Protein AF-A0A8J4CEL8-F1 (afdb_monomer_lite)

Sequence (139 aa):
TSAGRGGIPSSHLLLSMAALLVVLGAIMPRCIKAAACETYNKETFFNPFDGHNYTLYGSYNAATGCVGNFTTAKDTCEKDGLELAPQAEPESRFSLRKLCAVGKRVTCWLDGVPPEEPTGRCYVMSQEGDIHVQGCEQP

Secondary structure (DSSP, 8-state):
---------------------------PPEEEEESS-----EEEEE-TTT--EEEEEPSEETTTEE---HHHHHHHHHHTT-EEPBSSSHHHHHHHIIIIIIII---EEEBS--TT-SSSEEEEE-TTS-EEEEETT--

Structure (mmCIF, N/CA/C/O backbone):
data_AF-A0A8J4CEL8-F1
#
_entry.id   AF-A0A8J4CEL8-F1
#
loop_
_atom_site.group_PDB
_atom_site.id
_atom_site.type_symbol
_atom_site.label_atom_id
_atom_site.label_alt_id
_atom_site.label_comp_id
_atom_site.label_asym_id
_atom_site.label_entity_id
_atom_site.label_seq_id
_atom_site.pdbx_PDB_ins_code
_atom_site.Cartn_x
_atom_site.Cartn_y
_atom_site.Cartn_z
_atom_site.occupancy
_atom_site.B_iso_or_equiv
_atom_site.auth_seq_id
_atom_site.auth_comp_id
_atom_site.auth_asym_id
_atom_site.auth_atom_id
_atom_site.pdbx_PDB_model_num
ATOM 1 N N . THR A 1 1 ? -14.432 12.062 -80.928 1.00 39.19 1 THR A N 1
ATOM 2 C CA . THR A 1 1 ? -13.892 10.822 -81.530 1.00 39.19 1 THR A CA 1
ATOM 3 C C . THR 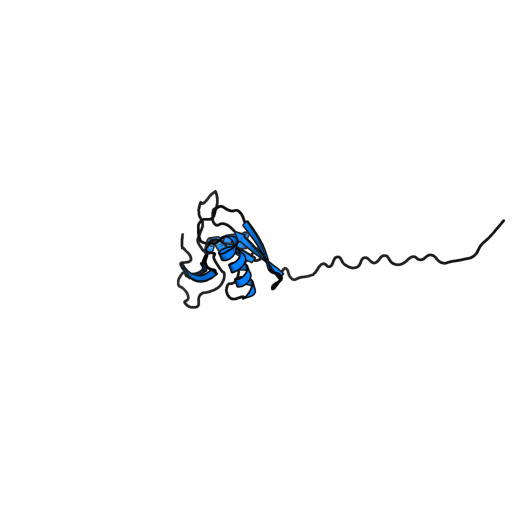A 1 1 ? -12.841 10.256 -80.589 1.00 39.19 1 THR A C 1
ATOM 5 O O . THR A 1 1 ? -11.819 10.888 -80.386 1.00 39.19 1 THR A O 1
ATOM 8 N N . SER A 1 2 ? -13.277 9.357 -79.695 1.00 38.59 2 SER A N 1
ATOM 9 C CA . SER A 1 2 ? -12.854 7.937 -79.593 1.00 38.59 2 SER A CA 1
ATOM 10 C C . SER A 1 2 ? -11.364 7.754 -79.263 1.00 38.59 2 SER A C 1
ATOM 12 O O . SER A 1 2 ? -10.519 8.000 -80.112 1.00 38.59 2 SER A O 1
ATOM 14 N N . ALA A 1 3 ? -11.050 7.436 -78.001 1.00 41.88 3 ALA A N 1
ATOM 15 C CA . ALA A 1 3 ? -10.768 6.073 -77.493 1.00 41.88 3 ALA A CA 1
ATOM 16 C C . ALA A 1 3 ? -9.253 5.776 -77.558 1.00 41.88 3 ALA A C 1
ATOM 18 O O . ALA A 1 3 ? -8.631 6.054 -78.567 1.00 41.88 3 ALA A O 1
ATOM 19 N N . GLY A 1 4 ? -8.547 5.249 -76.557 1.00 40.16 4 GLY A N 1
ATOM 20 C CA . GLY A 1 4 ? -8.902 4.549 -75.324 1.00 40.16 4 GLY A CA 1
ATOM 21 C C . GLY A 1 4 ? -7.952 3.346 -75.178 1.00 40.16 4 GLY A C 1
ATOM 22 O O . GLY A 1 4 ? -7.854 2.572 -76.125 1.00 40.16 4 GLY A O 1
ATOM 23 N N . ARG A 1 5 ? -7.256 3.222 -74.032 1.00 40.56 5 ARG A N 1
ATOM 24 C CA . ARG A 1 5 ? -6.560 2.045 -73.425 1.00 40.56 5 ARG A CA 1
ATOM 25 C C . ARG A 1 5 ? -5.388 2.576 -72.586 1.00 40.56 5 ARG A C 1
ATOM 27 O O . ARG A 1 5 ? -4.641 3.404 -73.074 1.00 40.56 5 ARG A O 1
ATOM 34 N N . GLY A 1 6 ? -5.124 2.169 -71.354 1.00 35.31 6 GLY A N 1
ATOM 35 C CA . GLY A 1 6 ? -5.693 1.163 -70.467 1.00 35.31 6 GLY A CA 1
ATOM 36 C C . GLY A 1 6 ? -4.775 1.108 -69.236 1.00 35.31 6 GLY A C 1
ATOM 37 O O . GLY A 1 6 ? -3.563 1.242 -69.377 1.00 35.31 6 GLY A O 1
ATOM 38 N N . GLY A 1 7 ? -5.337 0.962 -68.039 1.00 36.16 7 GLY A N 1
ATOM 39 C CA . GLY A 1 7 ? -4.580 0.871 -66.790 1.00 36.16 7 GLY A CA 1
ATOM 40 C C . GLY A 1 7 ? -5.526 0.560 -65.635 1.00 36.16 7 GLY A C 1
ATOM 41 O O . GLY A 1 7 ? -6.481 1.289 -65.406 1.00 36.16 7 GLY A O 1
ATOM 42 N N . ILE A 1 8 ? -5.299 -0.585 -65.006 1.00 52.06 8 ILE A N 1
ATOM 43 C CA . ILE A 1 8 ? -6.160 -1.339 -64.081 1.00 52.06 8 ILE A CA 1
ATOM 44 C C . ILE A 1 8 ? -6.373 -0.582 -62.748 1.00 52.06 8 ILE A C 1
ATOM 46 O O . ILE A 1 8 ? -5.466 0.129 -62.316 1.00 52.06 8 ILE A O 1
ATOM 50 N N . PRO A 1 9 ? -7.532 -0.727 -62.070 1.00 44.53 9 PRO A N 1
ATOM 51 C CA . PRO A 1 9 ? -7.806 -0.050 -60.804 1.00 44.53 9 PRO A CA 1
ATOM 52 C C . PRO A 1 9 ? -7.042 -0.707 -59.645 1.00 44.53 9 PRO A C 1
ATOM 54 O O . PRO A 1 9 ? -7.316 -1.856 -59.299 1.00 44.53 9 PRO A O 1
ATOM 57 N N . SER A 1 10 ? -6.138 0.027 -58.989 1.00 45.94 10 SER A N 1
ATOM 58 C CA . SER A 1 10 ? -5.596 -0.376 -57.681 1.00 45.94 10 SER A CA 1
ATOM 59 C C . SER A 1 10 ? -6.654 -0.181 -56.596 1.00 45.94 10 SER A C 1
ATOM 61 O O . SER A 1 10 ? -6.678 0.810 -55.871 1.00 45.94 10 SER A O 1
ATOM 63 N N . SER A 1 11 ? -7.555 -1.155 -56.513 1.00 48.09 11 SER A N 1
ATOM 64 C CA . SER A 1 11 ? -8.118 -1.591 -55.234 1.00 48.09 11 SER A CA 1
ATOM 65 C C . SER A 1 11 ? -7.031 -2.387 -54.493 1.00 48.09 11 SER A C 1
ATOM 67 O O . SER A 1 11 ? -6.157 -2.934 -55.157 1.00 48.09 11 SER A O 1
ATOM 69 N N . HIS A 1 12 ? -7.111 -2.491 -53.160 1.00 38.81 12 HIS A N 1
ATOM 70 C CA . HIS A 1 12 ? -6.129 -3.100 -52.233 1.00 38.81 12 HIS A CA 1
ATOM 71 C C . HIS A 1 12 ? -5.007 -2.113 -51.836 1.00 38.81 12 HIS A C 1
ATOM 73 O O . HIS A 1 12 ? -4.103 -1.836 -52.607 1.00 38.81 12 HIS A O 1
ATOM 79 N N . LEU A 1 13 ? -5.030 -1.477 -50.661 1.00 43.81 13 LEU A N 1
ATOM 80 C CA . LEU A 1 13 ? -4.989 -2.131 -49.353 1.00 43.81 13 LEU A CA 1
ATOM 81 C C . LEU A 1 13 ? -5.748 -1.293 -48.296 1.00 43.81 13 LEU A C 1
ATOM 83 O O . LEU A 1 13 ? -5.215 -0.366 -47.693 1.00 43.81 13 LEU A O 1
ATOM 87 N N . LEU A 1 14 ? -7.008 -1.649 -48.048 1.00 49.88 14 LEU A N 1
ATOM 88 C CA . LEU A 1 14 ? -7.585 -1.549 -46.709 1.00 49.88 14 LEU A CA 1
ATOM 89 C C . LEU A 1 14 ? -6.993 -2.711 -45.905 1.00 49.88 14 LEU A C 1
ATOM 91 O O . LEU A 1 14 ? -7.324 -3.856 -46.180 1.00 49.88 14 LEU A O 1
ATOM 95 N N . LEU A 1 15 ? -6.116 -2.410 -44.953 1.00 41.88 15 LEU A N 1
ATOM 96 C CA . LEU A 1 15 ? -5.716 -3.268 -43.830 1.00 41.88 15 LEU A CA 1
ATOM 97 C C . LEU A 1 15 ? -5.318 -2.258 -42.733 1.00 41.88 15 LEU A C 1
ATOM 99 O O . LEU A 1 15 ? -4.208 -1.751 -42.718 1.00 41.88 15 LEU A O 1
ATOM 103 N N . SER A 1 16 ? -6.236 -1.709 -41.933 1.00 51.50 16 SER A N 1
ATOM 104 C CA . SER A 1 16 ? -6.839 -2.393 -40.784 1.00 51.50 16 SER A CA 1
ATOM 105 C C . SER A 1 16 ? -5.987 -3.559 -40.298 1.00 51.50 16 SER A C 1
ATOM 107 O O . SER A 1 16 ? -6.313 -4.711 -40.564 1.00 51.50 16 SER A O 1
ATOM 109 N N . MET A 1 17 ? -4.905 -3.267 -39.579 1.00 41.16 17 MET A N 1
ATOM 110 C CA . MET A 1 17 ? -4.293 -4.240 -38.680 1.00 41.16 17 MET A CA 1
ATOM 111 C C . MET A 1 17 ? -3.917 -3.556 -37.370 1.00 41.16 17 MET A C 1
ATOM 113 O O . MET A 1 17 ? -2.965 -2.789 -37.300 1.00 41.16 17 MET A O 1
ATOM 117 N N . ALA A 1 18 ? -4.726 -3.888 -36.363 1.00 44.12 18 ALA A N 1
ATOM 118 C CA . ALA A 1 18 ? -4.462 -3.808 -34.936 1.00 44.12 18 ALA A CA 1
ATOM 119 C C . ALA A 1 18 ? -4.152 -2.395 -34.395 1.00 44.12 18 ALA A C 1
ATOM 121 O O . ALA A 1 18 ? -3.010 -1.969 -34.313 1.00 44.12 18 ALA A O 1
ATOM 122 N N . ALA A 1 19 ? -5.130 -1.643 -33.877 1.00 44.69 19 ALA A N 1
ATOM 123 C CA . ALA A 1 19 ? -5.628 -1.909 -32.522 1.00 44.69 19 ALA A CA 1
ATOM 124 C C . ALA A 1 19 ? -4.850 -3.062 -31.880 1.00 44.69 19 ALA A C 1
ATOM 126 O O . ALA A 1 19 ? -5.284 -4.213 -31.927 1.00 44.69 19 ALA A O 1
ATOM 127 N N . LEU A 1 20 ? -3.651 -2.759 -31.376 1.00 42.69 20 LEU A N 1
ATOM 128 C CA . LEU A 1 20 ? -2.920 -3.645 -30.488 1.00 42.69 20 LEU A CA 1
ATOM 129 C C . LEU A 1 20 ? -3.754 -3.725 -29.201 1.00 42.69 20 LEU A C 1
ATOM 131 O O . LEU A 1 20 ? -3.452 -3.104 -28.188 1.00 42.69 20 LEU A O 1
ATOM 135 N N . LEU A 1 21 ? -4.876 -4.443 -29.278 1.00 42.56 21 LEU A N 1
ATOM 136 C CA . LEU A 1 21 ? -5.481 -5.117 -28.153 1.00 42.56 21 LEU A CA 1
ATOM 137 C C . LEU A 1 21 ? -4.397 -6.081 -27.711 1.00 42.56 21 LEU A C 1
ATOM 139 O O . LEU A 1 21 ? -4.321 -7.218 -28.176 1.00 42.56 21 LEU A O 1
ATOM 143 N N . VAL A 1 22 ? -3.484 -5.580 -26.882 1.00 45.75 22 VAL A N 1
ATOM 144 C CA . VAL A 1 22 ? -2.672 -6.468 -26.089 1.00 45.75 22 VAL A CA 1
ATOM 145 C C . VAL A 1 22 ? -3.703 -7.206 -25.259 1.00 45.75 22 VAL A C 1
ATOM 147 O O . VAL A 1 22 ? -4.320 -6.645 -24.355 1.00 45.75 22 VAL A O 1
ATOM 150 N N . VAL A 1 23 ? -3.952 -8.456 -25.634 1.00 46.69 23 VAL A N 1
ATOM 151 C CA . VAL A 1 23 ? -4.575 -9.452 -24.775 1.00 46.69 23 VAL A CA 1
ATOM 152 C C . VAL A 1 23 ? -3.542 -9.738 -23.681 1.00 46.69 23 VAL A C 1
ATOM 154 O O . VAL A 1 23 ? -2.946 -10.806 -23.614 1.00 46.69 23 VAL A O 1
ATOM 157 N N . LEU A 1 24 ? -3.229 -8.717 -22.880 1.00 48.19 24 LEU A N 1
ATOM 158 C CA . LEU A 1 24 ? -2.606 -8.887 -21.586 1.00 48.19 24 LEU A CA 1
ATOM 159 C C . LEU A 1 24 ? -3.713 -9.529 -20.774 1.00 48.19 24 LEU A C 1
ATOM 161 O O . LEU A 1 24 ? -4.764 -8.912 -20.590 1.00 48.19 24 LEU A O 1
ATOM 165 N N . GLY A 1 25 ? -3.510 -10.766 -20.315 1.00 43.25 25 GLY A N 1
ATOM 166 C CA . GLY A 1 25 ? -4.228 -11.208 -19.123 1.00 43.25 25 GLY A CA 1
ATOM 167 C C . GLY A 1 25 ? -4.164 -10.043 -18.141 1.00 43.25 25 GLY A C 1
ATOM 168 O O . GLY A 1 25 ? -3.071 -9.514 -17.937 1.00 43.25 25 GLY A O 1
ATOM 169 N N . ALA A 1 26 ? -5.328 -9.531 -17.733 1.00 51.75 26 ALA A N 1
ATOM 170 C CA . ALA A 1 26 ? -5.436 -8.226 -17.097 1.00 51.75 26 ALA A CA 1
ATOM 171 C C . ALA A 1 26 ? -4.365 -8.112 -16.007 1.00 51.75 26 ALA A C 1
ATOM 173 O O . ALA A 1 26 ? -4.409 -8.851 -15.026 1.00 51.75 26 ALA A O 1
ATOM 174 N N . ILE A 1 27 ? -3.367 -7.249 -16.223 1.00 65.62 27 ILE A N 1
ATOM 175 C CA . ILE A 1 27 ? -2.382 -6.939 -15.194 1.00 65.62 27 ILE A CA 1
ATOM 176 C C . ILE A 1 27 ? -3.185 -6.211 -14.121 1.00 65.62 27 ILE A C 1
ATOM 178 O O . ILE A 1 27 ? -3.545 -5.045 -14.304 1.00 65.62 27 ILE A O 1
ATOM 182 N N . MET A 1 28 ? -3.587 -6.941 -13.077 1.00 68.62 28 MET A N 1
ATOM 183 C CA . MET A 1 28 ? -4.479 -6.407 -12.056 1.00 68.62 28 MET A CA 1
ATOM 184 C C . MET A 1 28 ? -3.772 -5.237 -11.371 1.00 68.62 28 MET A C 1
ATOM 186 O O . MET A 1 28 ? -2.634 -5.392 -10.923 1.00 68.62 28 MET A O 1
ATOM 190 N N . PRO A 1 29 ? -4.385 -4.045 -11.324 1.00 85.69 29 PRO A N 1
ATOM 191 C CA . PRO A 1 29 ? -3.754 -2.919 -10.671 1.00 85.69 29 PRO A CA 1
ATOM 192 C C . PRO A 1 29 ? -3.628 -3.202 -9.171 1.00 85.69 29 PRO A C 1
ATOM 194 O O . PRO A 1 29 ? -4.438 -3.904 -8.565 1.00 85.69 29 PRO A O 1
ATOM 197 N N . ARG A 1 30 ? -2.572 -2.662 -8.573 1.00 93.12 30 ARG A N 1
ATOM 198 C CA . ARG A 1 30 ? -2.224 -2.869 -7.172 1.00 93.12 30 ARG A CA 1
ATOM 199 C C . ARG A 1 30 ? -2.627 -1.668 -6.343 1.00 93.12 30 ARG A C 1
ATOM 201 O O . ARG A 1 30 ? -2.619 -0.524 -6.794 1.00 93.12 30 ARG A O 1
ATOM 208 N N . CYS A 1 31 ? -2.968 -1.940 -5.103 1.00 92.25 31 CYS A N 1
ATOM 209 C CA . CYS A 1 31 ? -3.449 -0.974 -4.146 1.00 92.25 31 CYS A CA 1
ATOM 210 C C . CYS A 1 31 ? -2.500 -0.902 -2.957 1.00 92.25 31 CYS A C 1
ATOM 212 O O . CYS A 1 31 ? -1.905 -1.885 -2.529 1.00 92.25 31 CYS A O 1
ATOM 214 N N . ILE A 1 32 ? -2.347 0.297 -2.423 1.00 92.50 32 ILE A N 1
ATOM 215 C CA . ILE A 1 32 ? -1.555 0.587 -1.242 1.00 92.50 32 ILE A CA 1
ATOM 216 C C . ILE A 1 32 ? -2.431 1.457 -0.355 1.00 92.50 32 ILE A C 1
ATOM 218 O O . ILE A 1 32 ? -3.086 2.379 -0.839 1.00 92.50 32 ILE A O 1
ATOM 222 N N . LYS A 1 33 ? -2.451 1.194 0.947 1.00 92.12 33 LYS A N 1
ATOM 223 C CA . LYS A 1 33 ? -3.241 1.982 1.892 1.00 92.12 33 LYS A CA 1
ATOM 224 C C . LYS A 1 33 ? -2.333 2.579 2.948 1.00 92.12 33 LYS A C 1
ATOM 226 O O . LYS A 1 33 ? -1.520 1.858 3.523 1.00 92.12 33 LYS A O 1
ATOM 231 N N . ALA A 1 34 ? -2.492 3.869 3.225 1.00 88.62 34 ALA A N 1
ATOM 232 C CA . ALA A 1 34 ? -1.866 4.480 4.390 1.00 88.62 34 ALA A CA 1
ATOM 233 C C . ALA A 1 34 ? -2.349 3.797 5.684 1.00 88.62 34 ALA A C 1
ATOM 235 O O . ALA A 1 34 ? -3.535 3.513 5.832 1.00 88.62 34 ALA A O 1
ATOM 236 N N . ALA A 1 35 ? -1.431 3.532 6.608 1.00 86.00 35 ALA A N 1
ATOM 237 C CA . ALA A 1 35 ? -1.735 2.966 7.920 1.00 86.00 35 ALA A CA 1
ATOM 238 C C . ALA A 1 35 ? -2.079 4.056 8.948 1.00 86.00 35 ALA A C 1
ATOM 240 O O . ALA A 1 35 ? -2.907 3.837 9.819 1.00 86.00 35 ALA A O 1
ATOM 241 N N . ALA A 1 36 ? -1.471 5.242 8.833 1.00 84.81 36 ALA A N 1
ATOM 242 C CA . ALA A 1 36 ? -1.832 6.417 9.630 1.00 84.81 36 ALA A CA 1
ATOM 243 C C . ALA A 1 36 ? -3.013 7.163 8.997 1.00 84.81 36 ALA A C 1
ATOM 245 O O . ALA A 1 36 ? -3.278 6.958 7.814 1.00 84.81 36 ALA A O 1
ATOM 246 N N . CYS A 1 37 ? -3.700 8.026 9.756 1.00 82.75 37 CYS A N 1
ATOM 247 C CA . CYS A 1 37 ? -4.872 8.775 9.292 1.00 82.75 37 CYS A CA 1
ATOM 248 C C . CYS A 1 37 ? -4.540 9.857 8.251 1.00 82.75 37 CYS A C 1
ATOM 250 O O . CYS A 1 37 ? -3.975 10.892 8.590 1.00 82.75 37 CYS A O 1
ATOM 252 N N . GLU A 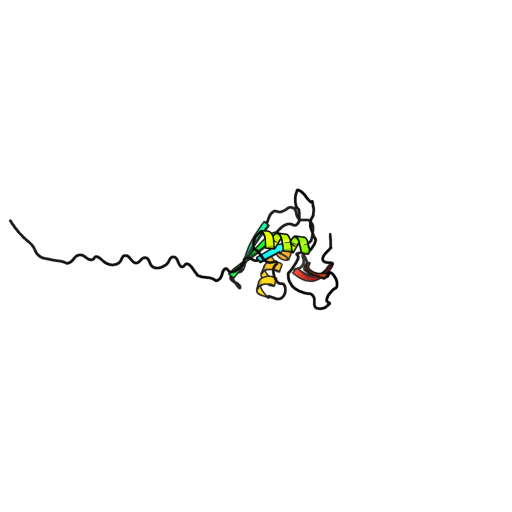1 38 ? -4.972 9.653 7.006 1.00 83.94 38 GLU A N 1
ATOM 253 C CA . GLU A 1 38 ? -4.651 10.518 5.869 1.00 83.94 38 GLU A CA 1
ATOM 254 C C . GLU A 1 38 ? -5.906 10.935 5.090 1.00 83.94 38 GLU A C 1
ATOM 256 O O . GLU A 1 38 ? -6.673 10.079 4.647 1.00 83.94 38 GLU A O 1
ATOM 261 N N . THR A 1 39 ? -6.101 12.242 4.876 1.00 82.25 39 THR A N 1
ATOM 262 C CA . THR A 1 39 ? -7.322 12.831 4.277 1.00 82.25 39 THR A CA 1
ATOM 263 C C . THR A 1 39 ? -7.269 13.048 2.766 1.00 82.25 39 THR A C 1
ATOM 265 O O . THR A 1 39 ? -8.246 13.506 2.172 1.00 82.25 39 THR A O 1
ATOM 268 N N . TYR A 1 40 ? -6.145 12.738 2.118 1.00 77.25 40 TYR A N 1
ATOM 269 C CA . TYR A 1 40 ? -6.044 12.831 0.664 1.00 77.25 40 TYR A CA 1
ATOM 270 C C . TYR A 1 40 ? -6.789 11.679 -0.026 1.00 77.25 40 TYR A C 1
ATOM 272 O O . TYR A 1 40 ? -6.945 10.594 0.526 1.00 77.25 40 TYR A O 1
ATOM 280 N N . ASN A 1 41 ? -7.211 11.908 -1.274 1.00 76.75 41 ASN A N 1
ATOM 281 C CA . ASN A 1 41 ? -8.025 10.946 -2.022 1.00 76.75 41 ASN A CA 1
ATOM 282 C C . ASN A 1 41 ? -7.214 9.721 -2.481 1.00 76.75 41 ASN A C 1
ATOM 284 O O . ASN A 1 41 ? -7.293 8.654 -1.877 1.00 76.75 41 ASN A O 1
ATOM 288 N N . LYS A 1 42 ? -6.437 9.854 -3.562 1.00 88.62 42 LYS A N 1
ATOM 289 C CA . LYS A 1 42 ? -5.566 8.788 -4.068 1.00 88.62 42 LYS A CA 1
ATOM 290 C C . LYS A 1 42 ? -4.448 9.324 -4.954 1.00 88.62 42 LYS A C 1
ATOM 292 O O . LYS A 1 42 ? -4.618 10.356 -5.600 1.00 88.62 42 LYS A O 1
ATOM 297 N N . GLU A 1 43 ? -3.337 8.604 -5.016 1.00 92.38 43 GLU A N 1
ATOM 298 C CA . GLU A 1 43 ? -2.216 8.856 -5.928 1.00 92.38 43 GLU A CA 1
ATOM 299 C C . GLU A 1 43 ? -1.882 7.570 -6.680 1.00 92.38 43 GLU A C 1
ATOM 301 O O . GLU A 1 43 ? -1.921 6.499 -6.091 1.00 92.38 43 GLU A O 1
ATOM 306 N N . THR A 1 44 ? -1.607 7.642 -7.983 1.00 94.19 44 THR A N 1
ATOM 307 C CA . THR A 1 44 ? -1.302 6.455 -8.798 1.00 94.19 44 THR A CA 1
ATOM 308 C C . THR A 1 44 ? 0.050 6.593 -9.475 1.00 94.19 44 THR A C 1
ATOM 310 O O . THR A 1 44 ? 0.373 7.649 -10.014 1.00 94.19 44 THR A O 1
ATOM 313 N N . PHE A 1 45 ? 0.818 5.509 -9.465 1.00 94.50 45 PHE A N 1
ATOM 314 C CA . PHE A 1 45 ? 2.120 5.385 -10.098 1.00 94.50 45 PHE A CA 1
ATOM 315 C C . PHE A 1 45 ? 2.127 4.166 -11.025 1.00 94.50 45 PHE A C 1
ATOM 317 O O . PHE A 1 45 ? 1.827 3.056 -10.589 1.00 94.50 45 PHE A O 1
ATOM 324 N N . PHE A 1 46 ? 2.478 4.369 -12.294 1.00 94.75 46 PHE A N 1
ATOM 325 C CA . PHE A 1 46 ? 2.747 3.271 -13.220 1.00 94.75 46 PHE A CA 1
ATOM 326 C C . PHE A 1 46 ? 4.191 2.810 -13.044 1.00 94.75 46 PHE A C 1
ATOM 328 O O . PHE A 1 46 ? 5.116 3.606 -13.226 1.00 94.75 46 PHE A O 1
ATOM 335 N N . ASN A 1 47 ? 4.382 1.534 -12.721 1.00 94.25 47 ASN A N 1
ATOM 336 C CA . ASN A 1 47 ? 5.705 0.952 -12.611 1.00 94.25 47 ASN A CA 1
ATOM 337 C C . ASN A 1 47 ? 6.131 0.324 -13.951 1.00 94.25 47 ASN A C 1
ATOM 339 O O . ASN A 1 47 ? 5.596 -0.713 -14.345 1.00 94.25 47 ASN A O 1
ATOM 343 N N . PRO A 1 48 ? 7.113 0.903 -14.665 1.00 91.62 48 PRO A N 1
ATOM 344 C CA . PRO A 1 48 ? 7.537 0.374 -15.957 1.00 91.62 48 PRO A CA 1
ATOM 345 C C . PRO A 1 48 ? 8.276 -0.968 -15.857 1.00 91.62 48 PRO A C 1
ATOM 347 O O . PRO A 1 48 ? 8.463 -1.615 -16.884 1.00 91.62 48 PRO A O 1
ATOM 350 N N . PHE A 1 49 ? 8.715 -1.380 -14.662 1.00 91.25 49 PHE A N 1
ATOM 351 C CA . PHE A 1 49 ? 9.473 -2.618 -14.473 1.00 91.25 49 PHE A CA 1
ATOM 352 C C . PHE A 1 49 ? 8.588 -3.870 -14.394 1.00 91.25 49 PHE A C 1
ATOM 354 O O . PHE A 1 49 ? 9.020 -4.940 -14.812 1.00 91.25 49 PHE A O 1
ATOM 361 N N . ASP A 1 50 ? 7.349 -3.740 -13.908 1.00 92.81 50 ASP A N 1
ATOM 362 C CA . ASP A 1 50 ? 6.374 -4.840 -13.828 1.00 92.81 50 ASP A CA 1
ATOM 363 C C . ASP A 1 50 ? 5.089 -4.579 -14.639 1.00 92.81 50 ASP A C 1
ATOM 365 O O . ASP A 1 50 ? 4.237 -5.460 -14.738 1.00 92.81 50 ASP A O 1
ATOM 369 N N . GLY A 1 51 ? 4.927 -3.385 -15.218 1.00 91.00 51 GLY A N 1
ATOM 370 C CA . GLY A 1 51 ? 3.757 -3.006 -16.009 1.00 91.00 51 GLY A CA 1
ATOM 371 C C . GLY A 1 51 ? 2.475 -2.786 -15.198 1.00 91.00 51 GLY A C 1
ATOM 372 O O . GLY A 1 51 ? 1.408 -2.658 -15.800 1.00 91.00 51 GLY A O 1
ATOM 373 N N . HIS A 1 52 ? 2.544 -2.743 -13.864 1.00 92.00 52 HIS A N 1
ATOM 374 C CA . HIS A 1 52 ? 1.384 -2.541 -12.998 1.00 92.00 52 HIS A CA 1
ATOM 375 C C . HIS A 1 52 ? 1.185 -1.057 -12.661 1.00 92.00 52 HIS A C 1
ATOM 377 O O . HIS A 1 52 ? 2.132 -0.285 -12.488 1.00 92.00 52 HIS A O 1
ATOM 383 N N . ASN A 1 53 ? -0.077 -0.657 -12.499 1.00 94.50 53 ASN A N 1
ATOM 384 C CA . ASN A 1 53 ? -0.413 0.582 -11.801 1.00 94.50 53 ASN A CA 1
ATOM 385 C C . ASN A 1 53 ? -0.525 0.298 -10.304 1.00 94.50 53 ASN A C 1
ATOM 387 O O . ASN A 1 53 ? -1.195 -0.654 -9.917 1.00 94.50 53 ASN A O 1
ATOM 391 N N . TYR A 1 54 ? 0.077 1.151 -9.484 1.00 95.75 54 TYR A N 1
ATOM 392 C CA . TYR A 1 54 ? -0.030 1.130 -8.030 1.00 95.75 54 TYR A CA 1
ATOM 393 C C . TYR A 1 54 ? -0.776 2.372 -7.566 1.00 95.75 54 TYR A C 1
ATOM 395 O O . TYR A 1 54 ? -0.362 3.485 -7.886 1.00 95.75 54 TYR A O 1
ATOM 403 N N . THR A 1 55 ? -1.844 2.203 -6.796 1.00 95.56 55 THR A N 1
ATOM 404 C CA . THR A 1 55 ? -2.646 3.311 -6.271 1.00 95.56 55 THR A CA 1
ATOM 405 C C . THR A 1 55 ? -2.549 3.374 -4.752 1.00 95.56 55 THR A C 1
ATOM 407 O O . THR A 1 55 ? -2.985 2.458 -4.064 1.00 95.56 55 THR A O 1
ATOM 410 N N . LEU A 1 56 ? -2.007 4.473 -4.226 1.00 94.31 56 LEU A N 1
ATOM 411 C CA . LEU A 1 56 ? -2.011 4.807 -2.806 1.00 94.31 56 LEU A CA 1
ATOM 412 C C . LEU A 1 56 ? -3.314 5.513 -2.426 1.00 94.31 56 LEU A C 1
ATOM 414 O O . LEU A 1 56 ? -3.611 6.586 -2.951 1.00 94.31 56 LEU A O 1
ATOM 418 N N . TYR A 1 57 ? -4.046 4.939 -1.480 1.00 91.69 57 TYR A N 1
ATOM 419 C CA . TYR A 1 57 ? -5.254 5.494 -0.880 1.00 91.69 57 TYR A CA 1
ATOM 420 C C . TYR A 1 57 ? -4.949 6.093 0.496 1.00 91.69 57 TYR A C 1
ATOM 422 O O . TYR A 1 57 ? -4.263 5.470 1.314 1.00 91.69 57 TYR A O 1
ATOM 430 N N . GLY A 1 58 ? -5.532 7.262 0.779 1.00 89.69 58 GLY A N 1
ATOM 431 C CA . GLY A 1 58 ? -5.619 7.775 2.146 1.00 89.69 58 GLY A CA 1
ATOM 432 C C . GLY A 1 58 ? -6.503 6.873 3.014 1.00 89.69 58 GLY A C 1
ATOM 433 O O . GLY A 1 58 ? -7.279 6.058 2.508 1.00 89.69 58 GLY A O 1
ATOM 434 N N . SER A 1 59 ? -6.383 6.986 4.329 1.00 85.69 59 SER A N 1
ATOM 435 C CA . SER A 1 59 ? -7.086 6.147 5.316 1.00 85.69 59 SER A CA 1
ATOM 436 C C . SER A 1 59 ? -8.248 6.859 6.011 1.00 85.69 59 SER A C 1
ATOM 438 O O . SER A 1 59 ? -8.914 6.274 6.858 1.00 85.69 59 SER A O 1
ATOM 440 N N . TYR A 1 60 ? -8.533 8.108 5.654 1.00 84.69 60 TYR A N 1
ATOM 441 C CA . TYR A 1 60 ? -9.710 8.820 6.130 1.00 84.69 60 TYR A CA 1
ATOM 442 C C . TYR A 1 60 ? -10.947 8.481 5.293 1.00 84.69 60 TYR A C 1
ATOM 444 O O . TYR A 1 60 ? -10.926 8.514 4.062 1.00 84.69 60 TYR A O 1
ATOM 452 N N . ASN A 1 61 ? -12.058 8.227 5.975 1.00 76.62 61 ASN A N 1
ATOM 453 C CA . ASN A 1 61 ? -13.383 8.104 5.393 1.00 76.62 61 ASN A CA 1
ATOM 454 C C . ASN A 1 61 ? -14.330 9.088 6.100 1.00 76.62 61 ASN A C 1
ATOM 456 O O . ASN A 1 61 ? -14.403 9.114 7.324 1.00 76.62 61 ASN A O 1
ATOM 460 N N . ALA A 1 62 ? -15.089 9.887 5.344 1.00 77.81 62 ALA A N 1
ATOM 461 C CA . ALA A 1 62 ? -15.977 10.904 5.918 1.00 77.81 62 ALA A CA 1
ATOM 462 C C . ALA A 1 62 ? -17.094 10.332 6.818 1.00 77.81 62 ALA A C 1
ATOM 464 O O . ALA A 1 62 ? -17.583 11.035 7.698 1.00 77.81 62 ALA A O 1
ATOM 465 N N . ALA A 1 63 ? -17.496 9.073 6.612 1.00 75.75 63 ALA A N 1
ATOM 466 C CA . ALA A 1 63 ? -18.539 8.406 7.388 1.00 75.75 63 ALA A CA 1
ATOM 467 C C . ALA A 1 63 ? -18.008 7.709 8.653 1.00 75.75 63 ALA A C 1
ATOM 469 O O . ALA A 1 63 ? -18.730 7.625 9.642 1.00 75.75 63 ALA A O 1
ATOM 470 N N . THR A 1 64 ? -16.770 7.204 8.632 1.00 73.81 64 THR A N 1
ATOM 471 C CA . THR A 1 64 ? -16.204 6.388 9.727 1.00 73.81 64 THR A CA 1
ATOM 472 C C . THR A 1 64 ? -14.970 7.000 10.393 1.00 73.81 64 THR A C 1
ATOM 474 O O . THR A 1 64 ? -14.455 6.433 11.350 1.00 73.81 64 THR A O 1
ATOM 477 N N . GLY A 1 65 ? -14.493 8.155 9.925 1.00 82.50 65 GLY A N 1
ATOM 478 C CA . GLY A 1 65 ? -13.266 8.787 10.405 1.00 82.50 65 GLY A CA 1
ATOM 479 C C . GLY A 1 65 ? -12.005 8.088 9.895 1.00 82.50 65 GLY A C 1
ATOM 480 O O . GLY A 1 65 ? -11.962 7.595 8.768 1.00 82.50 65 GLY A O 1
ATOM 481 N N . CYS A 1 66 ? -10.955 8.084 10.713 1.00 82.62 66 CYS A N 1
ATOM 482 C CA . CYS A 1 66 ? -9.708 7.384 10.414 1.00 82.62 66 CYS A CA 1
ATOM 483 C C . CYS A 1 66 ? -9.930 5.867 10.472 1.00 82.62 66 CYS A C 1
ATOM 485 O O . CYS A 1 66 ? -10.384 5.349 11.489 1.00 82.62 66 CYS A O 1
ATOM 487 N N . VAL A 1 67 ? -9.607 5.166 9.388 1.00 70.88 67 VAL A N 1
ATOM 488 C CA . VAL A 1 67 ? -9.701 3.707 9.283 1.00 70.88 67 VAL A CA 1
ATOM 489 C C . VAL A 1 67 ? -8.333 3.174 8.873 1.00 70.88 67 VAL A C 1
ATOM 491 O O . VAL A 1 67 ? -7.992 3.125 7.690 1.00 70.88 67 VAL A O 1
ATOM 494 N N . GLY A 1 68 ? -7.532 2.855 9.891 1.00 73.25 68 GLY A N 1
ATOM 495 C CA . GLY A 1 68 ? -6.119 2.510 9.766 1.00 73.25 68 GLY A CA 1
ATOM 496 C C . GLY A 1 68 ? -5.795 1.024 9.878 1.00 73.25 68 GLY A C 1
ATOM 497 O O . GLY A 1 68 ? -4.631 0.686 9.717 1.00 73.25 68 GLY A O 1
ATOM 498 N N . ASN A 1 69 ? -6.759 0.122 10.112 1.00 89.75 69 ASN A N 1
ATOM 499 C CA . ASN A 1 69 ? -6.440 -1.302 10.270 1.00 89.75 69 ASN A CA 1
ATOM 500 C C . ASN A 1 69 ? -6.237 -2.032 8.929 1.00 89.75 69 ASN A C 1
AT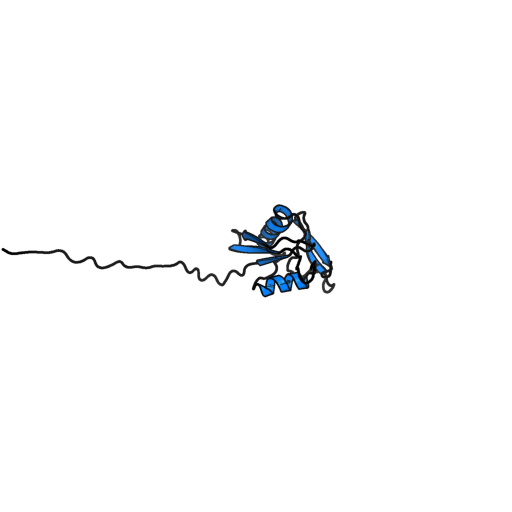OM 502 O O . ASN A 1 69 ? -6.750 -1.639 7.875 1.00 89.75 69 ASN A O 1
ATOM 506 N N . PHE A 1 70 ? -5.482 -3.127 8.983 1.00 92.25 70 PHE A N 1
ATOM 507 C CA . PHE A 1 70 ? -5.092 -3.897 7.805 1.00 92.25 70 PHE A CA 1
ATOM 508 C C . PHE A 1 70 ? -6.287 -4.499 7.056 1.00 92.25 70 PHE A C 1
ATOM 510 O O . PHE A 1 70 ? -6.335 -4.460 5.828 1.00 92.25 70 PHE A O 1
ATOM 517 N N . THR A 1 71 ? -7.278 -5.026 7.778 1.00 90.88 71 THR A N 1
ATOM 518 C CA . THR A 1 71 ? -8.473 -5.629 7.167 1.00 90.88 71 THR A CA 1
ATOM 519 C C . THR A 1 71 ? -9.232 -4.604 6.329 1.00 90.88 71 THR A C 1
ATOM 521 O O . THR A 1 71 ? -9.546 -4.855 5.171 1.00 90.88 71 THR A O 1
ATOM 524 N N . THR A 1 72 ? -9.431 -3.393 6.857 1.00 89.19 72 THR A N 1
ATOM 525 C CA . THR A 1 72 ? -10.082 -2.311 6.107 1.00 89.19 72 THR A CA 1
ATOM 526 C C . THR A 1 72 ? -9.243 -1.866 4.912 1.00 89.19 72 THR A C 1
ATOM 528 O O . THR A 1 72 ? -9.796 -1.522 3.863 1.00 89.19 72 THR A O 1
ATOM 531 N N . ALA A 1 73 ? -7.913 -1.863 5.044 1.00 90.50 73 ALA A N 1
ATOM 532 C CA . ALA A 1 73 ? -7.022 -1.589 3.923 1.00 90.50 73 ALA A CA 1
ATOM 533 C C . ALA A 1 73 ? -7.239 -2.591 2.786 1.00 90.50 73 ALA A C 1
ATOM 535 O O . ALA A 1 73 ? -7.476 -2.172 1.652 1.00 90.50 73 ALA A O 1
ATOM 536 N N . LYS A 1 74 ? -7.240 -3.888 3.106 1.00 91.94 74 LYS A N 1
ATOM 537 C CA . LYS A 1 74 ? -7.474 -4.965 2.144 1.00 91.94 74 LYS A CA 1
ATOM 538 C C . LYS A 1 74 ? -8.864 -4.873 1.509 1.00 91.94 74 LYS A C 1
ATOM 540 O O . LYS A 1 74 ? -8.958 -4.789 0.288 1.00 91.94 74 LYS A O 1
ATOM 545 N N . ASP A 1 75 ? -9.913 -4.730 2.317 1.00 90.75 75 ASP A N 1
ATOM 546 C CA . ASP A 1 75 ? -11.294 -4.582 1.839 1.00 90.75 75 ASP A CA 1
ATOM 547 C C . ASP A 1 75 ? -11.474 -3.370 0.915 1.00 90.75 75 ASP A C 1
ATOM 549 O O . ASP A 1 75 ? -12.280 -3.399 -0.013 1.00 90.75 75 ASP A O 1
ATOM 553 N N . THR A 1 76 ? -10.766 -2.265 1.183 1.00 88.00 76 THR A N 1
ATOM 554 C CA . THR A 1 76 ? -10.809 -1.074 0.319 1.00 88.00 76 THR A CA 1
ATOM 555 C C . THR A 1 76 ? -10.251 -1.403 -1.060 1.00 88.00 76 THR A C 1
ATOM 557 O O . THR A 1 76 ? -10.865 -1.050 -2.062 1.00 88.00 76 THR A O 1
ATOM 560 N N . CYS A 1 77 ? -9.099 -2.070 -1.108 1.00 91.75 77 CYS A N 1
ATOM 561 C CA . CYS A 1 77 ? -8.468 -2.460 -2.360 1.00 91.75 77 CYS A CA 1
ATOM 562 C C . CYS A 1 77 ? -9.369 -3.410 -3.160 1.00 91.75 77 CYS A C 1
ATOM 564 O O . CYS A 1 77 ? -9.640 -3.160 -4.334 1.00 91.75 77 CYS A O 1
ATOM 566 N N . GLU A 1 78 ? -9.901 -4.440 -2.501 1.00 92.12 78 GLU A N 1
ATOM 567 C CA . GLU A 1 78 ? -10.723 -5.472 -3.140 1.00 92.12 78 GLU A CA 1
ATOM 568 C C . GLU A 1 78 ? -12.048 -4.917 -3.685 1.00 92.12 78 GLU A C 1
ATOM 570 O O . GLU A 1 78 ? -12.490 -5.321 -4.762 1.00 92.12 78 GLU A O 1
ATOM 575 N N . LYS A 1 79 ? -12.661 -3.934 -3.006 1.00 90.25 79 LYS A N 1
ATOM 576 C CA . LYS A 1 79 ? -13.871 -3.240 -3.497 1.00 90.25 79 LYS A CA 1
ATOM 577 C C . LYS A 1 79 ? -13.665 -2.538 -4.838 1.00 90.25 79 LYS A C 1
ATOM 579 O O . LYS A 1 79 ? -14.607 -2.468 -5.624 1.00 90.25 79 LYS A O 1
ATOM 584 N N . ASP A 1 80 ? -12.451 -2.063 -5.103 1.00 88.44 80 ASP A N 1
ATOM 585 C CA . ASP A 1 80 ? -12.083 -1.415 -6.364 1.00 88.44 80 ASP A CA 1
ATOM 586 C C . ASP A 1 80 ? -11.503 -2.413 -7.390 1.00 88.44 80 ASP A C 1
ATOM 588 O O . ASP A 1 80 ? -11.013 -2.006 -8.445 1.00 88.44 80 ASP A O 1
ATOM 592 N N . GLY A 1 81 ? -11.568 -3.723 -7.110 1.00 90.06 81 GLY A N 1
ATOM 593 C CA . GLY A 1 81 ? -11.019 -4.776 -7.968 1.00 90.06 81 GLY A CA 1
ATOM 594 C C . GLY A 1 81 ? -9.489 -4.806 -7.990 1.00 90.06 81 GLY A C 1
ATOM 595 O O . GLY A 1 81 ? -8.900 -5.224 -8.987 1.00 90.06 81 GLY A O 1
ATOM 596 N N . LEU A 1 82 ? -8.855 -4.312 -6.923 1.00 92.19 82 LEU A N 1
ATOM 597 C CA . LEU A 1 82 ? -7.408 -4.251 -6.744 1.00 92.19 82 LEU A CA 1
ATOM 598 C C . LEU A 1 82 ? -6.969 -5.208 -5.637 1.00 92.19 82 LEU A C 1
ATOM 600 O O . LEU A 1 82 ? -7.741 -5.557 -4.748 1.00 92.19 82 LEU A O 1
ATOM 604 N N . GLU A 1 83 ? -5.686 -5.538 -5.624 1.00 92.75 83 GLU A N 1
ATOM 605 C CA . GLU A 1 83 ? -5.071 -6.312 -4.544 1.00 92.75 83 GLU A CA 1
ATOM 606 C C . GLU A 1 83 ? -4.068 -5.446 -3.786 1.00 92.75 83 GLU A C 1
ATOM 608 O O . GLU A 1 83 ? -3.422 -4.567 -4.367 1.00 92.75 83 GLU A O 1
ATOM 613 N N . LEU A 1 84 ? -3.941 -5.667 -2.477 1.00 94.81 84 LEU A N 1
ATOM 614 C CA . LEU A 1 84 ? -2.946 -4.967 -1.672 1.00 94.81 84 LEU A CA 1
ATOM 615 C C . LEU A 1 84 ? -1.533 -5.336 -2.175 1.00 94.81 84 LEU A C 1
ATOM 617 O O . LEU A 1 84 ? -1.256 -6.483 -2.514 1.00 94.81 84 LEU A O 1
ATOM 621 N N . ALA A 1 85 ? -0.642 -4.352 -2.286 1.00 96.56 85 ALA A N 1
ATOM 622 C CA . ALA A 1 85 ? 0.646 -4.530 -2.946 1.00 96.56 85 ALA A CA 1
ATOM 623 C C . ALA A 1 85 ? 1.553 -5.511 -2.169 1.00 96.56 85 ALA A C 1
ATOM 625 O O . ALA A 1 85 ? 1.812 -5.283 -0.982 1.00 96.56 85 ALA A O 1
ATOM 626 N N . PRO A 1 86 ? 2.089 -6.567 -2.813 1.00 95.88 86 PRO A N 1
ATOM 627 C CA . PRO A 1 86 ? 2.856 -7.604 -2.127 1.00 95.88 86 PRO A CA 1
ATOM 628 C C . PRO A 1 86 ? 4.241 -7.1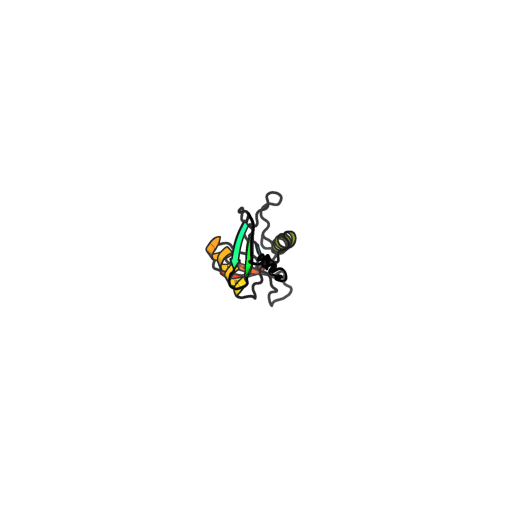08 -1.712 1.00 95.88 86 PRO A C 1
ATOM 630 O O . PRO A 1 86 ? 4.975 -6.537 -2.518 1.00 95.88 86 PRO A O 1
ATOM 633 N N . GLN A 1 87 ? 4.654 -7.368 -0.472 1.00 94.50 87 GLN A N 1
ATOM 634 C CA . GLN A 1 87 ? 5.984 -6.965 0.014 1.00 94.50 87 GLN A CA 1
ATOM 635 C C . GLN A 1 87 ? 7.131 -7.834 -0.537 1.00 94.50 87 GLN A C 1
ATOM 637 O O . GLN A 1 87 ? 8.287 -7.404 -0.609 1.00 94.50 87 GLN A O 1
ATOM 642 N N . ALA A 1 88 ? 6.824 -9.072 -0.929 1.00 93.94 88 ALA A N 1
ATOM 643 C CA . ALA A 1 88 ? 7.831 -10.042 -1.349 1.00 93.94 88 ALA A CA 1
ATOM 644 C C . ALA A 1 88 ? 8.440 -9.710 -2.723 1.00 93.94 88 ALA A C 1
ATOM 646 O O . ALA A 1 88 ? 9.579 -10.088 -3.005 1.00 93.94 88 ALA A O 1
ATOM 647 N N . GLU A 1 89 ? 7.714 -8.965 -3.558 1.00 95.06 89 GLU A N 1
ATOM 648 C CA . GLU A 1 89 ? 8.119 -8.660 -4.925 1.00 95.06 89 GLU A CA 1
ATOM 649 C C . GLU A 1 89 ? 8.973 -7.382 -5.001 1.00 95.06 89 GLU A C 1
ATOM 651 O O . GLU A 1 89 ? 8.533 -6.321 -4.546 1.00 95.06 89 GLU A O 1
ATOM 656 N N . PRO A 1 90 ? 10.180 -7.427 -5.600 1.00 95.81 90 PRO A N 1
ATOM 657 C CA . PRO A 1 90 ? 11.062 -6.261 -5.688 1.00 95.81 90 PRO A CA 1
ATOM 658 C C . PRO A 1 90 ? 10.422 -5.038 -6.356 1.00 95.81 90 PRO A C 1
ATOM 660 O O . PRO A 1 90 ? 10.555 -3.926 -5.843 1.00 95.81 90 PRO A O 1
ATOM 663 N N . GLU A 1 91 ? 9.688 -5.245 -7.449 1.00 95.62 91 GLU A N 1
ATOM 664 C CA . GLU A 1 91 ? 9.053 -4.165 -8.214 1.00 95.62 91 GLU A CA 1
ATOM 665 C C . GLU A 1 91 ? 7.875 -3.529 -7.465 1.00 95.62 91 GLU A C 1
ATOM 667 O O . GLU A 1 91 ? 7.697 -2.305 -7.453 1.00 95.62 91 GLU A O 1
ATOM 672 N N . SER A 1 92 ? 7.147 -4.345 -6.704 1.00 96.12 92 SER A N 1
ATOM 673 C CA . SER A 1 92 ? 6.152 -3.859 -5.752 1.00 96.12 92 SER A CA 1
ATOM 674 C C . SER A 1 92 ? 6.785 -3.008 -4.657 1.00 96.12 92 SER A C 1
ATOM 676 O O . SER A 1 92 ? 6.340 -1.887 -4.413 1.00 96.12 92 SER A O 1
ATOM 678 N N . ARG A 1 93 ? 7.889 -3.465 -4.047 1.00 96.31 93 ARG A N 1
ATOM 679 C CA . ARG A 1 93 ? 8.614 -2.679 -3.032 1.00 96.31 93 ARG A CA 1
ATOM 680 C C . ARG A 1 93 ? 9.132 -1.352 -3.570 1.00 96.31 93 ARG A C 1
ATOM 682 O O . ARG A 1 93 ? 9.124 -0.359 -2.843 1.00 96.31 93 ARG A O 1
ATOM 689 N N . PHE A 1 94 ? 9.575 -1.320 -4.824 1.00 96.31 94 PHE A N 1
ATOM 690 C CA . PHE A 1 94 ? 9.974 -0.079 -5.475 1.00 96.31 94 PHE A CA 1
ATOM 691 C C . PHE A 1 94 ? 8.802 0.910 -5.538 1.00 96.31 94 PHE A C 1
ATOM 693 O O . PHE A 1 94 ? 8.941 2.059 -5.110 1.00 96.31 94 PHE A O 1
ATOM 700 N N . SER A 1 95 ? 7.637 0.450 -5.994 1.00 97.06 95 SER A N 1
ATOM 701 C CA . SER A 1 95 ? 6.422 1.266 -6.109 1.00 97.06 95 SER A CA 1
ATOM 702 C C . SER A 1 95 ? 5.891 1.723 -4.749 1.00 97.06 95 SER A C 1
ATOM 704 O O . SER A 1 95 ? 5.556 2.896 -4.573 1.00 97.06 95 SER A O 1
ATOM 706 N N . LEU A 1 96 ? 5.919 0.833 -3.756 1.00 96.81 96 LEU A N 1
ATOM 707 C CA . LEU A 1 96 ? 5.626 1.135 -2.356 1.00 96.81 96 LEU A CA 1
ATOM 708 C C . LEU A 1 96 ? 6.526 2.250 -1.825 1.00 96.81 96 LEU A C 1
ATOM 710 O O . LEU A 1 96 ? 6.030 3.253 -1.319 1.00 96.81 96 LEU A O 1
ATOM 714 N N . ARG A 1 97 ? 7.847 2.141 -2.007 1.00 97.00 97 ARG A N 1
ATOM 715 C CA . ARG A 1 97 ? 8.793 3.168 -1.551 1.00 97.00 97 ARG A CA 1
ATOM 716 C C . ARG A 1 97 ? 8.559 4.504 -2.255 1.00 97.00 97 ARG A C 1
ATOM 718 O O . ARG A 1 97 ? 8.651 5.553 -1.618 1.00 97.00 97 ARG A O 1
ATOM 725 N N . LYS A 1 98 ? 8.252 4.480 -3.557 1.00 97.00 98 LYS A N 1
ATOM 726 C CA . LYS A 1 98 ? 7.945 5.689 -4.33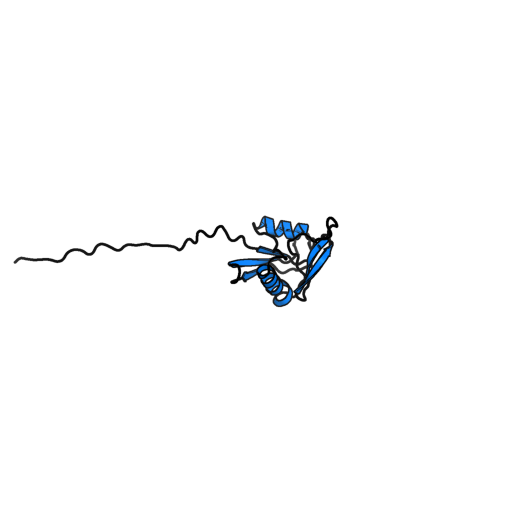3 1.00 97.00 98 LYS A CA 1
ATOM 727 C C . LYS A 1 98 ? 6.725 6.420 -3.792 1.00 97.00 98 LYS A C 1
ATOM 729 O O . LYS A 1 98 ? 6.818 7.621 -3.563 1.00 97.00 98 LYS A O 1
ATOM 734 N N . LEU A 1 99 ? 5.626 5.713 -3.559 1.00 96.25 99 LEU A N 1
ATOM 735 C CA . LEU A 1 99 ? 4.375 6.324 -3.117 1.00 96.25 99 LEU A CA 1
ATOM 736 C C . LEU A 1 99 ? 4.389 6.653 -1.616 1.00 96.25 99 LEU A C 1
ATOM 738 O O . LEU A 1 99 ? 4.122 7.792 -1.233 1.00 96.25 99 LEU A O 1
ATOM 742 N N . CYS A 1 100 ? 4.756 5.693 -0.768 1.00 95.25 100 CYS A N 1
ATOM 743 C CA . CYS A 1 100 ? 4.667 5.815 0.687 1.00 95.25 100 CYS A CA 1
ATOM 744 C C . CYS A 1 100 ? 5.792 6.654 1.277 1.00 95.25 100 CYS A C 1
ATOM 746 O O . CYS A 1 100 ? 5.526 7.649 1.940 1.00 95.25 100 CYS A O 1
ATOM 748 N N . ALA A 1 101 ? 7.049 6.302 1.009 1.00 95.94 101 ALA A N 1
ATOM 749 C CA . ALA A 1 101 ? 8.188 6.913 1.693 1.00 95.94 101 ALA A CA 1
ATOM 750 C C . ALA A 1 101 ? 8.665 8.213 1.027 1.00 95.94 101 ALA A C 1
ATOM 752 O O . ALA A 1 101 ? 9.020 9.176 1.701 1.00 95.94 101 ALA A O 1
ATOM 753 N N . VAL A 1 102 ? 8.677 8.255 -0.309 1.00 95.62 102 VAL A N 1
ATOM 754 C CA . VAL A 1 102 ? 9.178 9.416 -1.065 1.00 95.62 102 VAL A CA 1
ATOM 755 C C . VAL A 1 102 ? 8.063 10.407 -1.392 1.00 95.62 102 VAL A C 1
ATOM 757 O O . VAL A 1 102 ? 8.247 11.604 -1.187 1.00 95.62 102 VAL A O 1
ATOM 760 N N . GLY A 1 103 ? 6.930 9.923 -1.904 1.00 92.75 103 GLY A N 1
ATOM 761 C CA . GLY A 1 103 ? 5.822 10.760 -2.364 1.00 92.75 103 GLY A CA 1
ATOM 762 C C . GLY A 1 103 ? 5.052 11.402 -1.215 1.00 92.75 103 GLY A C 1
ATOM 763 O O . GLY A 1 103 ? 4.961 12.627 -1.141 1.00 92.75 103 GLY A O 1
ATOM 764 N N . LYS A 1 104 ? 4.506 10.579 -0.310 1.00 91.50 104 LYS A N 1
ATOM 765 C CA . LYS A 1 104 ? 3.655 11.048 0.798 1.00 91.50 104 LYS A CA 1
ATOM 766 C C . LYS A 1 104 ? 4.339 11.126 2.161 1.00 91.50 104 LYS A C 1
ATOM 768 O O . LYS A 1 104 ? 3.876 11.890 2.998 1.00 91.50 104 LYS A O 1
ATOM 773 N N . ARG A 1 105 ? 5.438 10.396 2.370 1.00 93.31 105 ARG A N 1
ATOM 774 C CA . ARG A 1 105 ? 6.106 10.212 3.674 1.00 93.31 105 ARG A CA 1
ATOM 775 C C . ARG A 1 105 ? 5.154 9.672 4.749 1.00 93.31 105 ARG A C 1
ATOM 777 O O . ARG A 1 105 ? 5.073 10.216 5.843 1.00 93.31 105 ARG A O 1
ATOM 784 N N . VAL A 1 106 ? 4.442 8.599 4.420 1.00 92.31 106 VAL A N 1
ATOM 785 C CA . VAL A 1 106 ? 3.475 7.930 5.302 1.00 92.31 106 VAL A CA 1
ATOM 786 C C . VAL A 1 106 ? 3.821 6.456 5.462 1.00 92.31 106 VAL A C 1
ATOM 788 O O . VAL A 1 106 ? 4.443 5.852 4.586 1.00 92.31 106 VAL A O 1
ATOM 791 N N . THR A 1 107 ? 3.374 5.868 6.568 1.00 93.62 107 THR A N 1
ATOM 792 C CA . THR A 1 107 ? 3.404 4.415 6.758 1.00 93.62 107 THR A CA 1
ATOM 793 C C . THR A 1 107 ? 2.272 3.768 5.959 1.00 93.62 107 THR A C 1
ATOM 795 O O . THR A 1 107 ? 1.160 4.292 5.961 1.00 93.62 107 THR A O 1
ATOM 798 N N . CYS A 1 108 ? 2.519 2.633 5.306 1.00 94.81 108 CYS A N 1
ATOM 799 C CA . CYS A 1 108 ? 1.548 1.941 4.450 1.00 94.81 108 CYS A CA 1
ATOM 800 C C . CYS A 1 108 ? 1.432 0.449 4.763 1.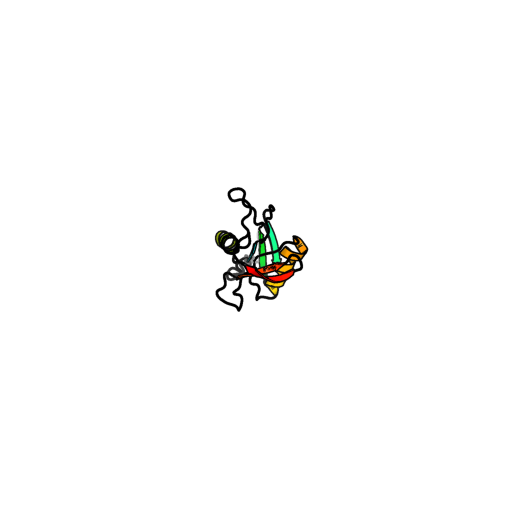00 94.81 108 CYS A C 1
ATOM 802 O O . CYS A 1 108 ? 2.445 -0.187 5.038 1.00 94.81 108 CYS A O 1
ATOM 804 N N . TRP A 1 109 ? 0.233 -0.121 4.627 1.00 95.81 109 TRP A N 1
ATOM 805 C CA . TRP A 1 109 ? 0.000 -1.569 4.680 1.00 95.81 109 TRP A CA 1
ATOM 806 C C . TRP A 1 109 ? 0.457 -2.275 3.407 1.00 95.81 109 TRP A C 1
ATOM 808 O O . TRP A 1 109 ? 0.269 -1.755 2.304 1.00 95.81 109 TRP A O 1
ATOM 818 N N . LEU A 1 110 ? 1.031 -3.468 3.574 1.00 94.81 110 LEU A N 1
ATOM 819 C CA . LEU A 1 110 ? 1.555 -4.310 2.498 1.00 94.81 110 LEU A CA 1
ATOM 820 C C . LEU A 1 110 ? 0.963 -5.715 2.587 1.00 94.81 110 LEU A C 1
ATOM 822 O O . LEU A 1 110 ? 0.780 -6.227 3.690 1.00 94.81 110 LEU A O 1
ATOM 826 N N . ASP A 1 111 ? 0.747 -6.365 1.448 1.00 95.06 111 ASP A N 1
ATOM 827 C CA . ASP A 1 111 ? 0.311 -7.759 1.434 1.00 95.06 111 ASP A CA 1
ATOM 828 C C . ASP A 1 111 ? 1.458 -8.731 1.731 1.00 95.06 111 ASP A C 1
ATOM 830 O O . ASP A 1 111 ? 2.640 -8.457 1.474 1.00 95.06 111 ASP A O 1
ATOM 834 N N . GLY A 1 112 ? 1.084 -9.889 2.267 1.00 91.06 112 GLY A N 1
ATOM 835 C CA . GLY A 1 112 ? 1.980 -10.970 2.643 1.00 91.06 112 GLY A CA 1
ATOM 836 C C . GLY A 1 112 ? 1.736 -11.477 4.060 1.00 91.06 112 GLY A C 1
ATOM 837 O O . GLY A 1 112 ? 1.102 -10.829 4.889 1.00 91.06 112 GLY A O 1
ATOM 838 N N . VAL A 1 113 ? 2.300 -12.649 4.336 1.00 89.19 113 VAL A N 1
ATOM 839 C CA . VAL A 1 113 ? 2.178 -13.342 5.619 1.00 89.19 113 VAL A CA 1
ATOM 840 C C . VAL A 1 113 ? 3.512 -13.275 6.362 1.00 89.19 113 VAL A C 1
ATOM 842 O O . VAL A 1 113 ? 4.508 -13.799 5.851 1.00 89.19 113 VAL A O 1
ATOM 845 N N . PRO A 1 114 ? 3.582 -12.625 7.538 1.00 86.69 114 PRO A N 1
ATOM 846 C CA . PRO A 1 114 ? 4.782 -12.660 8.360 1.00 86.69 114 PRO A CA 1
ATOM 847 C C . PRO A 1 114 ? 5.119 -14.095 8.803 1.00 86.69 114 PRO A C 1
ATOM 849 O O . PRO A 1 114 ? 4.216 -14.840 9.173 1.00 86.69 114 PRO A O 1
ATOM 852 N N . PRO A 1 115 ? 6.404 -14.492 8.834 1.00 78.44 115 PRO A N 1
ATOM 853 C CA . PRO A 1 115 ? 6.823 -15.866 9.143 1.00 78.44 115 PRO A CA 1
ATOM 854 C C . PRO A 1 115 ? 6.509 -16.330 10.580 1.00 78.44 115 PRO A C 1
ATOM 856 O O . PRO A 1 115 ? 6.691 -17.502 10.892 1.00 78.44 115 PRO A O 1
ATOM 859 N N . GLU A 1 116 ? 6.039 -15.434 11.452 1.00 69.88 116 GLU A N 1
ATOM 860 C CA . GLU A 1 116 ? 5.748 -15.680 12.873 1.00 69.88 116 GLU A CA 1
ATOM 861 C C . GLU A 1 116 ? 4.237 -15.927 13.164 1.00 69.88 116 GLU A C 1
ATOM 863 O O . GLU A 1 116 ? 3.732 -15.531 14.213 1.00 69.88 116 GLU A O 1
ATOM 868 N N . GLU A 1 117 ? 3.493 -16.540 12.229 1.00 57.84 117 GLU A N 1
ATOM 869 C CA . GLU A 1 117 ? 2.066 -16.965 12.326 1.00 57.84 117 GLU A CA 1
ATOM 870 C C . GLU A 1 117 ? 1.624 -17.497 13.721 1.00 57.84 117 GLU A C 1
ATOM 872 O O . GLU A 1 117 ? 2.415 -18.206 14.351 1.00 57.84 117 GLU A O 1
ATOM 877 N N . PRO A 1 118 ? 0.377 -17.281 14.231 1.00 58.09 118 PRO A N 1
ATOM 878 C CA . PRO A 1 118 ? -0.793 -16.561 13.706 1.00 58.09 118 PRO A CA 1
ATOM 879 C C . PRO A 1 118 ? -1.159 -15.368 14.615 1.00 58.09 118 PRO A C 1
ATOM 881 O O . PRO A 1 118 ? -2.144 -15.386 15.354 1.00 58.09 118 PRO A O 1
ATOM 884 N N . THR A 1 119 ? -0.319 -14.337 14.659 1.00 68.88 119 THR A N 1
ATOM 885 C CA . THR A 1 119 ? -0.343 -13.365 15.768 1.00 68.88 119 THR A CA 1
ATOM 886 C C . THR A 1 119 ? -0.998 -12.027 15.438 1.00 68.88 119 THR A C 1
ATOM 888 O O . THR A 1 119 ? -0.594 -11.018 15.993 1.00 68.88 119 THR A O 1
ATOM 891 N N . GLY A 1 120 ? -1.999 -11.956 14.553 1.00 85.62 120 GLY A N 1
ATOM 892 C CA . GLY A 1 120 ? -2.661 -10.669 14.259 1.00 85.62 120 GLY A CA 1
ATOM 893 C C . GLY A 1 120 ? -1.657 -9.572 13.875 1.00 85.62 120 GLY A C 1
ATOM 894 O O . GLY A 1 120 ? -1.812 -8.411 14.259 1.00 85.62 120 GLY A O 1
ATOM 895 N N . ARG A 1 121 ? -0.582 -9.974 13.182 1.00 91.56 121 ARG A N 1
ATOM 896 C CA . ARG A 1 121 ? 0.530 -9.131 12.752 1.00 91.56 121 ARG A CA 1
ATOM 897 C C . ARG A 1 121 ? 0.564 -9.037 11.230 1.00 91.56 121 ARG A C 1
ATOM 899 O O . ARG A 1 121 ? 0.409 -10.041 10.545 1.00 91.56 121 ARG A O 1
ATOM 906 N N . CYS A 1 122 ? 0.796 -7.834 10.725 1.00 93.44 122 CYS A N 1
ATOM 907 C CA . CYS A 1 122 ? 0.704 -7.477 9.317 1.00 93.44 122 CYS A CA 1
ATOM 908 C C . CYS A 1 122 ? 1.921 -6.649 8.892 1.00 93.44 122 CYS A C 1
ATOM 910 O O . CYS A 1 122 ? 2.539 -5.956 9.709 1.00 93.44 122 CYS A O 1
ATOM 912 N N . TYR A 1 123 ? 2.279 -6.725 7.611 1.00 94.88 123 TYR A N 1
ATOM 913 C CA . TYR A 1 123 ? 3.402 -5.967 7.073 1.00 94.88 123 TYR A CA 1
ATOM 914 C C . TYR A 1 123 ? 3.050 -4.496 6.866 1.00 94.88 123 TYR A C 1
ATOM 916 O O . TYR A 1 123 ? 2.005 -4.160 6.309 1.00 94.88 123 TYR A O 1
ATOM 924 N N . VAL A 1 124 ? 3.981 -3.625 7.247 1.00 95.12 124 VAL A N 1
ATOM 925 C CA . VAL A 1 124 ? 3.944 -2.198 6.926 1.00 95.12 124 VAL A CA 1
ATOM 926 C C . VAL A 1 124 ? 5.250 -1.753 6.286 1.00 95.12 124 VAL A C 1
ATOM 928 O O . VAL A 1 124 ? 6.312 -2.284 6.603 1.00 95.12 124 VAL A O 1
ATOM 931 N N . MET A 1 125 ? 5.185 -0.738 5.432 1.00 96.38 125 MET A N 1
ATOM 932 C CA . MET A 1 125 ? 6.336 0.081 5.065 1.00 96.38 125 MET A CA 1
ATOM 933 C C . MET A 1 125 ? 6.293 1.375 5.873 1.00 96.38 125 MET A C 1
ATOM 935 O O . MET A 1 125 ? 5.272 2.053 5.837 1.00 96.38 125 MET A O 1
ATOM 939 N N . SER A 1 126 ? 7.369 1.723 6.578 1.00 95.50 126 SER A N 1
ATOM 940 C CA . SER A 1 126 ? 7.503 3.010 7.267 1.00 95.50 126 SER A CA 1
ATOM 941 C C . SER A 1 126 ? 7.601 4.176 6.282 1.00 95.50 126 SER A C 1
ATOM 943 O O . SER A 1 126 ? 7.917 4.005 5.101 1.00 95.50 126 SER A O 1
ATOM 945 N N . GLN A 1 127 ? 7.407 5.393 6.786 1.00 94.25 127 GLN A N 1
ATOM 946 C CA . GLN A 1 127 ? 7.653 6.621 6.026 1.00 94.25 127 GLN A CA 1
ATOM 947 C C . GLN A 1 127 ? 9.128 6.771 5.571 1.00 94.25 127 GLN A C 1
ATOM 949 O O . GLN A 1 127 ? 9.409 7.531 4.647 1.00 94.25 127 GLN A O 1
ATOM 954 N N . GLU A 1 128 ? 10.077 6.055 6.187 1.00 96.00 128 GLU A N 1
ATOM 955 C CA . GLU A 1 128 ? 11.488 5.974 5.772 1.00 96.00 128 GLU A CA 1
ATOM 956 C C . GLU A 1 128 ? 11.723 4.941 4.648 1.00 96.00 128 GLU A C 1
ATOM 958 O O . GLU A 1 128 ? 12.765 4.944 3.978 1.00 96.00 128 GLU A O 1
ATOM 963 N N . GLY A 1 129 ? 10.723 4.097 4.381 1.00 95.88 129 GLY A N 1
ATOM 964 C CA . GLY A 1 129 ? 10.742 3.077 3.340 1.00 95.88 129 GLY A CA 1
ATOM 965 C C . GLY A 1 129 ? 11.305 1.731 3.788 1.00 95.88 129 GLY A C 1
ATOM 966 O O . GLY A 1 129 ? 11.732 0.958 2.926 1.00 95.88 129 GLY A O 1
ATOM 967 N N . ASP A 1 130 ? 11.315 1.468 5.094 1.00 96.38 130 ASP A N 1
ATOM 968 C CA . ASP A 1 130 ? 11.716 0.195 5.693 1.00 96.38 130 ASP A CA 1
ATOM 969 C C . ASP A 1 130 ? 10.489 -0.688 5.937 1.00 96.38 130 ASP A C 1
ATOM 971 O O . ASP A 1 130 ? 9.406 -0.196 6.252 1.00 96.38 130 ASP A O 1
ATOM 975 N N . ILE A 1 131 ? 10.642 -2.004 5.775 1.00 94.81 131 ILE A N 1
ATOM 976 C CA . ILE A 1 131 ? 9.552 -2.960 6.004 1.00 94.81 131 ILE A CA 1
ATOM 977 C C . ILE A 1 131 ? 9.601 -3.444 7.450 1.00 94.81 131 ILE A C 1
ATOM 979 O O . ILE A 1 131 ? 10.628 -3.927 7.927 1.00 94.81 131 ILE A O 1
ATOM 983 N N . HIS A 1 132 ? 8.459 -3.365 8.122 1.00 93.69 132 HIS A N 1
ATOM 984 C CA . HIS A 1 132 ? 8.268 -3.831 9.485 1.00 93.69 132 HIS A CA 1
ATOM 985 C C . HIS A 1 132 ? 7.027 -4.711 9.587 1.00 93.69 132 HIS A C 1
ATOM 987 O O . HIS A 1 132 ? 6.213 -4.802 8.669 1.00 93.69 132 HIS A O 1
ATOM 993 N N . VAL A 1 133 ? 6.875 -5.337 10.748 1.00 92.75 133 VAL A N 1
ATOM 994 C CA . VAL A 1 133 ? 5.688 -6.104 11.109 1.00 92.75 133 VAL A CA 1
ATOM 995 C C . VAL A 1 133 ? 5.027 -5.412 12.300 1.00 92.75 133 VAL A C 1
ATOM 997 O O . VAL A 1 133 ? 5.663 -5.248 13.342 1.00 92.75 133 VAL A O 1
ATOM 1000 N N . GLN A 1 134 ? 3.760 -5.029 12.168 1.00 91.12 134 GLN A N 1
ATOM 1001 C CA . GLN A 1 134 ? 2.970 -4.354 13.208 1.00 91.12 134 GLN A CA 1
ATOM 1002 C C . GLN A 1 134 ? 1.686 -5.121 13.513 1.00 91.12 134 GLN A C 1
ATOM 1004 O O . GLN A 1 134 ? 1.335 -6.042 12.783 1.00 91.12 134 GLN A O 1
ATOM 1009 N N . GLY A 1 135 ? 0.992 -4.777 14.599 1.00 91.25 135 GLY A N 1
ATOM 1010 C CA . GLY A 1 135 ? -0.342 -5.323 14.859 1.00 91.25 135 GLY A CA 1
ATOM 1011 C C . GLY A 1 135 ? -1.321 -4.882 13.770 1.00 91.25 135 GLY A C 1
ATOM 1012 O O . GLY A 1 135 ? -1.385 -3.698 13.458 1.00 91.25 135 GLY A O 1
ATOM 1013 N N . CYS A 1 136 ? -2.084 -5.813 13.199 1.00 91.56 136 CYS A N 1
ATOM 1014 C CA . CYS A 1 136 ? -3.033 -5.535 12.116 1.00 91.56 136 CYS A CA 1
ATOM 1015 C C . CYS A 1 136 ? -4.140 -4.554 12.533 1.00 91.56 136 CYS A C 1
ATOM 1017 O O . CYS A 1 136 ? -4.664 -3.839 11.686 1.00 91.56 136 CYS A O 1
ATOM 1019 N N . GLU A 1 137 ? -4.465 -4.507 13.830 1.00 88.31 137 GLU A N 1
ATOM 1020 C CA . GLU A 1 137 ? -5.482 -3.631 14.433 1.00 88.31 137 GLU A CA 1
ATOM 1021 C C . GLU A 1 137 ? -4.915 -2.297 14.936 1.00 88.31 137 GLU A C 1
ATOM 1023 O O . GLU A 1 137 ? -5.525 -1.645 15.785 1.00 88.31 137 GLU A O 1
ATOM 1028 N N . GLN A 1 138 ? -3.727 -1.897 14.469 1.00 75.69 138 GLN A N 1
ATOM 1029 C CA . GLN A 1 138 ? -3.204 -0.575 14.793 1.00 75.69 138 GLN A CA 1
ATOM 1030 C C . GLN A 1 138 ? -4.230 0.500 14.365 1.00 75.69 138 GLN A C 1
ATOM 1032 O O . GLN A 1 138 ? -4.702 0.441 13.224 1.00 75.69 138 GLN A O 1
ATOM 1037 N N . PRO A 1 139 ? -4.597 1.434 15.266 1.00 59.50 139 PRO A N 1
ATOM 1038 C CA . PRO A 1 139 ? -5.539 2.507 14.961 1.00 59.50 139 PRO A CA 1
ATOM 1039 C C . PRO A 1 139 ? -4.993 3.501 13.930 1.00 59.50 139 PRO A C 1
ATOM 1041 O O . PRO A 1 139 ? -3.762 3.753 13.936 1.00 59.50 139 PRO A O 1
#

Foldseek 3Di:
DDDDDDDDDPDDDPDDDDPPPVPPPPQAAAEKEFLDADDDAKDWDQQPVSRHIYIYGGQQDPVPGGHRFQVVRQVVQVVVRHGHQAPVDPSSLVVCCVVQQVNPLGKIFHDDDDPPPDQQWGWIQHNNSDIDIDRRPRD

pLDDT: mean 80.54, std 19.41, range [35.31, 97.06]

Organism: NCBI:txid1737510

Radius of gyration: 24.57 Å; chains: 1; bounding box: 30×30×97 Å